Protein AF-A0A931WDU9-F1 (afdb_monomer)

Secondary structure (DSSP, 8-state):
--SB-SSEEE-TTS-GGG----HHHHHHHHHHHHHHHHHHHHHSSS---PEEEEE----HHHHHHHHTT-TTS---SS-TTSS-GGGGT-EEEEE-TT--HHHHHHHHHHHHHHHHTTSEEEEEEGGGTEEEEEEPPPP---GGGTTS--

Nearest PDB structures (foldseek):
  8rod-assembly1_B  TM=6.456E-01  e=1.107E+00  Homo sapiens
  8ro6-assembly1_B  TM=6.382E-01  e=1.259E+00  Homo sapiens
  8ro9-assembly2_D  TM=6.367E-01  e=1.259E+00  Homo sapiens
  8t8f-assembly1_G  TM=5.138E-01  e=2.110E+00  Saccharomyces cerevisiae W303
  7tve-assembly1_G  TM=2.744E-01  e=1.343E+00  Saccharomyces cerevisiae W303

Foldseek 3Di:
DDQADPQAHEDPPDDVVQPFADPVLVVVLVVLSVVLQVVVVVVDDDDGDHWYWHGFADDLVRLVVVVVPPVPRFDDPPDPVGHDPSNNSQKTKTAQPPPDPVSVVVSVVVVVVCVVVVQKDWDDPVVRRIIIIGGDDDPPPPVVPVPPPD

Structure (mmCIF, N/CA/C/O backbone):
data_AF-A0A931WDU9-F1
#
_entry.id   AF-A0A931WDU9-F1
#
loop_
_atom_site.group_PDB
_atom_site.id
_atom_site.type_symbol
_atom_site.label_atom_id
_atom_site.label_alt_id
_atom_site.label_comp_id
_atom_site.label_asym_id
_atom_site.label_entity_id
_atom_site.label_seq_id
_atom_site.pdbx_PDB_ins_code
_atom_site.Cartn_x
_atom_site.Cartn_y
_atom_site.Cartn_z
_atom_site.occupancy
_atom_site.B_iso_or_equiv
_atom_site.auth_seq_id
_atom_site.auth_comp_id
_atom_site.auth_asym_id
_atom_site.auth_atom_id
_atom_site.pdbx_PDB_model_num
ATOM 1 N N . MET A 1 1 ? -8.282 4.615 -15.285 1.00 44.38 1 MET A N 1
ATOM 2 C CA . MET A 1 1 ? -8.848 4.028 -14.049 1.00 44.38 1 MET A CA 1
ATOM 3 C C . MET A 1 1 ? -9.341 5.139 -13.129 1.00 44.38 1 MET A C 1
ATOM 5 O O . MET A 1 1 ? -8.807 6.242 -13.233 1.00 44.38 1 MET A O 1
ATOM 9 N N . PRO A 1 2 ? -10.368 4.911 -12.290 1.00 45.59 2 PRO A N 1
ATOM 10 C CA . PRO A 1 2 ? -10.886 5.953 -11.410 1.00 45.59 2 PRO A CA 1
ATOM 11 C C . PRO A 1 2 ? -9.830 6.381 -10.381 1.00 45.59 2 PRO A C 1
ATOM 13 O O . PRO A 1 2 ? -9.011 5.592 -9.922 1.00 45.59 2 PRO A O 1
ATOM 16 N N . ILE A 1 3 ? -9.855 7.668 -10.044 1.00 54.56 3 ILE A N 1
ATOM 17 C CA . ILE A 1 3 ? -8.861 8.387 -9.220 1.00 54.56 3 ILE A CA 1
ATOM 18 C C . ILE A 1 3 ? -9.024 8.076 -7.718 1.00 54.56 3 ILE A C 1
ATOM 20 O O . ILE A 1 3 ? -8.227 8.490 -6.876 1.00 54.56 3 ILE A O 1
ATOM 24 N N . SER A 1 4 ? -10.069 7.332 -7.373 1.00 61.12 4 SER A N 1
ATOM 25 C CA . SER A 1 4 ? -10.442 6.947 -6.021 1.00 61.12 4 SER A CA 1
ATOM 26 C C . SER A 1 4 ? -11.467 5.818 -6.089 1.00 61.12 4 SER A C 1
ATOM 28 O O . SER A 1 4 ? -12.315 5.789 -6.982 1.00 61.12 4 SER A O 1
ATOM 30 N N . GLY A 1 5 ? -11.382 4.891 -5.139 1.00 72.12 5 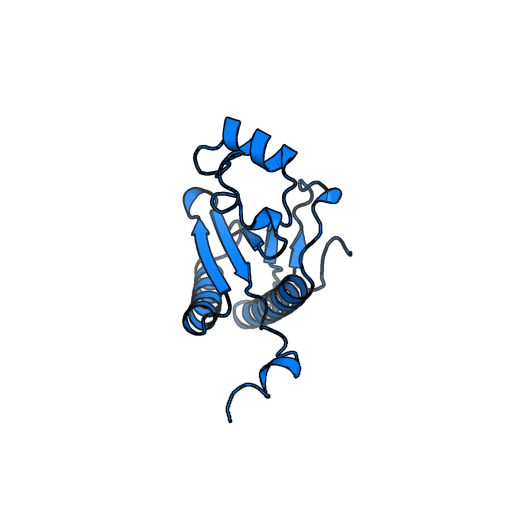GLY A N 1
ATOM 31 C CA . GLY A 1 5 ? -12.382 3.853 -4.935 1.00 72.12 5 GLY A CA 1
ATOM 32 C C . GLY A 1 5 ? -13.388 4.240 -3.851 1.00 72.12 5 GLY A C 1
ATOM 33 O O . GLY A 1 5 ? -13.280 5.266 -3.163 1.00 72.12 5 GLY A O 1
ATOM 34 N N . GLN A 1 6 ? -14.370 3.369 -3.632 1.00 83.81 6 GLN A N 1
ATOM 35 C CA . GLN A 1 6 ? -15.299 3.524 -2.513 1.00 83.81 6 GLN A CA 1
ATOM 36 C C . GLN A 1 6 ? -14.563 3.529 -1.162 1.00 83.81 6 GLN A C 1
ATOM 38 O O . GLN A 1 6 ? -14.953 4.282 -0.270 1.00 83.81 6 GLN A O 1
ATOM 43 N N . TYR A 1 7 ? -13.448 2.800 -1.053 1.00 90.69 7 TYR A N 1
ATOM 44 C CA . TYR A 1 7 ? -12.756 2.538 0.214 1.00 90.69 7 TYR A CA 1
ATOM 45 C C . TYR A 1 7 ? -11.334 3.113 0.320 1.00 90.69 7 TYR A C 1
ATOM 47 O O . TYR A 1 7 ? -10.735 3.110 1.393 1.00 90.69 7 TYR A O 1
ATOM 55 N N . TYR A 1 8 ? -10.807 3.674 -0.766 1.00 92.38 8 TYR A N 1
ATOM 56 C CA . TYR A 1 8 ? -9.500 4.327 -0.801 1.00 92.38 8 TYR A CA 1
ATOM 57 C C . TYR A 1 8 ? -9.545 5.596 -1.648 1.00 92.38 8 TYR A C 1
ATOM 59 O O . TYR A 1 8 ? -10.436 5.780 -2.480 1.00 92.38 8 TYR A O 1
ATOM 67 N N . PHE A 1 9 ? -8.566 6.473 -1.471 1.00 92.88 9 PHE A N 1
ATOM 68 C CA . PHE A 1 9 ? -8.349 7.597 -2.375 1.00 92.88 9 PHE A CA 1
ATOM 69 C C . PHE A 1 9 ? -6.866 7.772 -2.668 1.00 92.88 9 PHE A C 1
ATOM 71 O O . PHE A 1 9 ? -6.016 7.471 -1.830 1.00 92.88 9 PHE A O 1
ATOM 78 N N . ILE A 1 10 ? -6.568 8.262 -3.866 1.00 93.00 10 ILE A N 1
ATOM 79 C CA . ILE A 1 10 ? -5.206 8.573 -4.284 1.00 93.00 10 ILE A CA 1
ATOM 80 C C . ILE A 1 10 ? -4.900 10.019 -3.881 1.00 93.00 10 ILE A C 1
ATOM 82 O O . ILE A 1 10 ? -5.756 10.901 -4.009 1.00 93.00 10 ILE A O 1
ATOM 86 N N . ASP A 1 11 ? -3.703 10.265 -3.347 1.00 91.81 11 ASP A N 1
ATOM 87 C CA . ASP A 1 11 ? -3.234 11.613 -3.037 1.00 91.81 11 ASP A CA 1
ATOM 88 C C . ASP A 1 11 ? -3.330 12.506 -4.284 1.00 91.81 11 ASP A C 1
ATOM 90 O O . ASP A 1 11 ? -2.832 12.166 -5.354 1.00 91.81 11 ASP A O 1
ATOM 94 N N . ARG A 1 12 ? -3.973 13.670 -4.147 1.00 89.38 12 ARG A N 1
ATOM 95 C CA . ARG A 1 12 ? -4.211 14.601 -5.260 1.00 89.38 12 ARG A CA 1
ATOM 96 C C . ARG A 1 12 ? -2.924 15.195 -5.837 1.00 89.38 12 ARG A C 1
ATOM 98 O O . ARG A 1 12 ? -2.961 15.724 -6.941 1.00 89.38 12 ARG A O 1
ATOM 105 N N . SER A 1 13 ? -1.822 15.141 -5.089 1.00 88.81 13 SER A N 1
ATOM 106 C CA . SER A 1 13 ? -0.502 15.590 -5.542 1.00 88.81 13 SER A CA 1
ATOM 107 C C . SER A 1 13 ? 0.197 14.598 -6.478 1.00 88.81 13 SER A C 1
ATOM 109 O O . SER A 1 13 ? 1.204 14.955 -7.092 1.00 88.81 13 SER A O 1
ATOM 111 N N . LEU A 1 14 ? -0.319 13.371 -6.614 1.00 87.00 14 LEU A N 1
ATOM 112 C CA . LEU A 1 14 ? 0.214 12.402 -7.563 1.00 87.00 14 LEU A CA 1
ATOM 113 C C . LEU A 1 14 ? -0.151 12.774 -9.002 1.00 87.00 14 LEU A C 1
ATOM 115 O O . LEU A 1 14 ? -1.274 13.171 -9.318 1.00 87.00 14 LEU A O 1
ATOM 119 N N . ASP A 1 15 ? 0.828 12.620 -9.890 1.00 87.50 15 ASP A N 1
ATOM 120 C CA . ASP A 1 15 ? 0.634 12.775 -11.327 1.00 87.50 15 ASP A CA 1
ATOM 121 C C . ASP A 1 15 ? -0.358 11.719 -11.829 1.00 87.50 15 ASP A C 1
ATOM 123 O O . ASP A 1 15 ? -0.102 10.529 -11.728 1.00 87.50 15 ASP A O 1
ATOM 127 N N . ARG A 1 16 ? -1.471 12.125 -12.445 1.00 86.44 16 ARG A N 1
ATOM 128 C CA . ARG A 1 16 ? -2.502 11.182 -12.922 1.00 86.44 16 ARG A CA 1
ATOM 129 C C . ARG A 1 16 ? -1.966 10.135 -13.905 1.00 86.44 16 ARG A C 1
ATOM 131 O O . ARG A 1 16 ? -2.567 9.073 -14.036 1.00 86.44 16 ARG A O 1
ATOM 138 N N . ARG A 1 17 ? -0.838 10.397 -14.575 1.00 87.00 17 ARG A N 1
ATOM 139 C CA . ARG A 1 17 ? -0.158 9.435 -15.462 1.00 87.00 17 ARG A CA 1
ATOM 140 C C . ARG A 1 17 ? 0.467 8.253 -14.714 1.00 87.00 17 ARG A C 1
ATOM 142 O O . ARG A 1 17 ? 0.794 7.257 -15.346 1.00 87.00 17 ARG A O 1
ATOM 149 N N . THR A 1 18 ? 0.592 8.334 -13.390 1.00 86.81 18 THR A N 1
ATOM 150 C CA . THR A 1 18 ? 1.060 7.245 -12.521 1.00 86.81 18 THR A CA 1
ATOM 151 C C . THR A 1 18 ? -0.068 6.419 -11.920 1.00 86.81 18 THR A C 1
ATOM 153 O O . THR A 1 18 ? 0.207 5.454 -11.212 1.00 86.81 18 THR A O 1
ATOM 156 N N . HIS A 1 19 ? -1.336 6.770 -12.176 1.00 90.50 19 HIS A N 1
ATOM 157 C CA . HIS A 1 19 ? -2.506 6.115 -11.577 1.00 90.50 19 HIS A CA 1
ATOM 158 C C . HIS A 1 19 ? -2.832 4.777 -12.249 1.00 90.50 19 HIS A C 1
ATOM 160 O O . HIS A 1 19 ? -3.954 4.518 -12.688 1.00 90.50 19 HIS A O 1
ATOM 166 N N . PHE A 1 20 ? -1.815 3.935 -12.330 1.00 89.88 20 PHE A N 1
ATOM 167 C CA . PHE A 1 20 ? -1.863 2.596 -12.864 1.00 89.88 20 PHE A CA 1
ATOM 168 C C . PHE A 1 20 ? -1.227 1.660 -11.849 1.00 89.88 20 PHE A C 1
ATOM 170 O O . PHE A 1 20 ? -0.333 2.045 -11.097 1.00 89.88 20 PHE A O 1
ATOM 177 N N . VAL A 1 21 ? -1.728 0.437 -11.842 1.00 93.44 21 VAL A N 1
ATOM 178 C CA . VAL A 1 21 ? -1.207 -0.721 -11.123 1.00 93.44 21 VAL A CA 1
ATOM 179 C C . VAL A 1 21 ? -1.524 -1.946 -11.969 1.00 93.44 21 VAL A C 1
ATOM 181 O O . VAL A 1 21 ? -2.350 -1.872 -12.886 1.00 93.44 21 VAL A O 1
ATOM 184 N N . SER A 1 22 ? -0.891 -3.070 -11.667 1.00 92.31 22 SER A N 1
ATOM 185 C CA . SER A 1 22 ? -1.300 -4.343 -12.246 1.00 92.31 22 SER A CA 1
ATOM 186 C C . SER A 1 22 ? -2.739 -4.706 -11.823 1.00 92.31 22 SER A C 1
ATOM 188 O O . SER A 1 22 ? -3.221 -4.244 -10.778 1.00 92.31 22 SER A O 1
ATOM 190 N N . PRO A 1 23 ? -3.445 -5.556 -12.591 1.00 92.12 23 PRO A N 1
ATOM 191 C CA . PRO A 1 23 ? -4.794 -5.991 -12.231 1.00 92.12 23 PRO A CA 1
ATOM 192 C C . PRO A 1 23 ? -4.876 -6.660 -10.850 1.00 92.12 23 PRO A C 1
ATOM 194 O O . PRO A 1 23 ? -5.787 -6.360 -10.080 1.00 92.12 23 PRO A O 1
ATOM 197 N N . TRP A 1 24 ? -3.907 -7.513 -10.496 1.00 91.69 24 TRP A N 1
ATOM 198 C CA . TRP A 1 24 ? -3.890 -8.193 -9.194 1.00 91.69 24 TRP A CA 1
ATOM 199 C C . TRP A 1 24 ? -3.644 -7.220 -8.035 1.00 91.69 24 TRP A C 1
ATOM 201 O O . TRP A 1 24 ? -4.302 -7.318 -7.000 1.00 91.69 24 TRP A O 1
ATOM 211 N N . THR A 1 25 ? -2.777 -6.219 -8.220 1.00 94.25 25 THR A N 1
ATOM 212 C CA . THR A 1 25 ? -2.566 -5.166 -7.219 1.00 94.25 25 THR A CA 1
ATOM 213 C C . THR A 1 25 ? -3.822 -4.319 -7.033 1.00 94.25 25 THR A C 1
ATOM 215 O O . THR A 1 25 ? -4.142 -3.953 -5.904 1.00 94.25 25 THR A O 1
ATOM 218 N N . LEU A 1 26 ? -4.590 -4.044 -8.094 1.00 93.06 26 LEU A N 1
ATOM 219 C CA . LEU A 1 26 ? -5.872 -3.346 -7.957 1.00 93.06 26 LEU A CA 1
ATOM 220 C C . LEU A 1 26 ? -6.885 -4.156 -7.136 1.00 93.06 26 LEU A C 1
ATOM 222 O O . LEU A 1 26 ? -7.558 -3.588 -6.275 1.00 93.06 26 LEU A O 1
ATOM 226 N N . ILE A 1 27 ? -6.999 -5.464 -7.388 1.00 92.88 27 ILE A N 1
ATOM 227 C CA . ILE A 1 27 ? -7.875 -6.356 -6.611 1.00 92.88 27 ILE A CA 1
ATOM 228 C C . ILE A 1 27 ? -7.478 -6.312 -5.132 1.00 92.88 27 ILE A C 1
ATOM 230 O O . ILE A 1 27 ? -8.332 -6.084 -4.276 1.00 92.88 27 ILE A O 1
ATOM 234 N N . PHE A 1 28 ? -6.180 -6.428 -4.844 1.00 94.62 28 PHE A N 1
ATOM 235 C CA . PHE A 1 28 ? -5.654 -6.330 -3.486 1.00 94.62 28 PHE A CA 1
ATOM 236 C C . PHE A 1 28 ? -6.002 -4.993 -2.817 1.00 94.62 28 PHE A C 1
ATOM 238 O O . PHE A 1 28 ? -6.509 -4.978 -1.698 1.00 94.62 28 PHE A O 1
ATOM 245 N N . ILE A 1 29 ? -5.775 -3.865 -3.502 1.00 95.25 29 ILE A N 1
ATOM 246 C CA . ILE A 1 29 ? -6.086 -2.521 -2.986 1.00 95.25 29 ILE A CA 1
ATOM 247 C C . ILE A 1 29 ? -7.575 -2.393 -2.648 1.00 95.25 29 ILE A C 1
ATOM 249 O O . ILE A 1 29 ? -7.925 -1.831 -1.608 1.00 95.25 29 ILE A O 1
ATOM 253 N N . ASN A 1 30 ? -8.452 -2.903 -3.517 1.00 93.81 30 ASN A N 1
ATOM 254 C CA . ASN A 1 30 ? -9.892 -2.885 -3.282 1.00 93.81 30 ASN A CA 1
ATOM 255 C C . ASN A 1 30 ? -10.266 -3.692 -2.034 1.00 93.81 30 ASN A C 1
ATOM 257 O O . ASN A 1 30 ? -11.033 -3.193 -1.209 1.00 93.81 30 ASN A O 1
ATOM 261 N N . GLN A 1 31 ? -9.704 -4.895 -1.888 1.00 95.00 31 GLN A N 1
ATOM 262 C CA . GLN A 1 31 ? -9.982 -5.787 -0.765 1.00 95.00 31 GLN A CA 1
ATOM 263 C C . GLN A 1 31 ? -9.477 -5.199 0.558 1.00 95.00 31 GLN A C 1
ATOM 265 O O . GLN A 1 31 ? -10.272 -4.969 1.466 1.00 95.00 31 GLN A O 1
ATOM 270 N N . LEU A 1 32 ? -8.195 -4.823 0.625 1.00 95.69 32 LEU A N 1
ATOM 271 C CA . LEU A 1 32 ? -7.608 -4.177 1.801 1.00 95.69 32 LEU A CA 1
ATOM 272 C C . LEU A 1 32 ? -8.369 -2.900 2.180 1.00 95.69 32 LEU A C 1
ATOM 274 O O . LEU A 1 32 ? -8.650 -2.658 3.352 1.00 95.69 32 LEU A O 1
ATOM 278 N N . GLY A 1 33 ? -8.710 -2.068 1.191 1.00 94.88 33 GLY A N 1
ATOM 279 C CA . GLY A 1 33 ? -9.467 -0.844 1.427 1.00 94.88 33 GLY A CA 1
ATOM 280 C C . GLY A 1 33 ? -10.827 -1.129 2.059 1.00 94.88 33 GLY A C 1
ATOM 281 O O . GLY A 1 33 ? -11.195 -0.464 3.029 1.00 94.88 33 GLY A O 1
ATOM 282 N N . LYS A 1 34 ? -11.564 -2.108 1.522 1.00 93.81 34 LYS A N 1
ATOM 283 C CA . LYS A 1 34 ? -12.874 -2.523 2.033 1.00 93.81 34 LYS A CA 1
ATOM 284 C C . LYS A 1 34 ? -12.772 -3.030 3.472 1.00 93.81 34 LYS A C 1
ATOM 286 O O . LYS A 1 34 ? -13.480 -2.516 4.335 1.00 93.81 34 LYS A O 1
ATOM 291 N N . ASP A 1 35 ? -11.854 -3.952 3.737 1.00 94.88 35 ASP A N 1
ATOM 292 C CA . ASP A 1 35 ? -11.697 -4.566 5.058 1.00 94.88 35 ASP A CA 1
ATOM 293 C C . ASP A 1 35 ? -11.270 -3.532 6.105 1.00 94.88 35 ASP A C 1
ATOM 295 O O . ASP A 1 35 ? -11.825 -3.482 7.204 1.00 94.88 35 ASP A O 1
ATOM 299 N N . PHE A 1 36 ? -10.360 -2.620 5.739 1.00 93.69 36 PHE A N 1
ATOM 300 C CA . PHE A 1 36 ? -9.973 -1.505 6.602 1.00 93.69 36 PHE A CA 1
ATOM 301 C C . PHE A 1 36 ? -11.168 -0.602 6.912 1.00 93.69 36 PHE A C 1
ATOM 303 O O . PHE A 1 36 ? -11.414 -0.236 8.064 1.00 93.69 36 PHE A O 1
ATOM 310 N N . TYR A 1 37 ? -11.934 -0.240 5.884 1.00 91.38 37 TYR A N 1
ATOM 311 C CA . TYR A 1 37 ? -13.107 0.607 6.036 1.00 91.38 37 TYR A CA 1
ATOM 312 C C . TYR A 1 37 ? -14.126 -0.023 6.991 1.00 91.38 37 TYR A C 1
ATOM 314 O O . TYR A 1 37 ? -14.593 0.653 7.910 1.00 91.38 37 TYR A O 1
ATOM 322 N N . GLU A 1 38 ? -14.420 -1.314 6.831 1.00 90.19 38 GLU A N 1
ATOM 323 C CA . GLU A 1 38 ? -15.306 -2.079 7.714 1.00 90.19 38 GLU A CA 1
ATOM 324 C C . GLU A 1 38 ? -14.754 -2.182 9.140 1.00 90.19 38 GLU A C 1
ATOM 326 O O . GLU A 1 38 ? -15.494 -1.978 10.105 1.00 90.19 38 GLU A O 1
ATOM 331 N N . GLN A 1 39 ? -13.446 -2.400 9.301 1.00 88.81 39 GLN A N 1
ATOM 332 C CA . GLN A 1 39 ? -12.808 -2.408 10.613 1.00 88.81 39 GLN A CA 1
ATOM 333 C C . GLN A 1 39 ? -12.969 -1.064 11.334 1.00 88.81 39 GLN A C 1
ATOM 335 O O . GLN A 1 39 ? -13.280 -1.030 12.529 1.00 88.81 39 GLN A O 1
ATOM 340 N N . THR A 1 40 ? -12.785 0.061 10.635 1.00 85.31 40 THR A N 1
ATOM 341 C CA . THR A 1 40 ? -12.927 1.385 11.264 1.00 85.31 40 THR A CA 1
ATOM 342 C C . THR A 1 40 ? -14.356 1.670 11.730 1.00 85.31 40 THR A C 1
ATOM 344 O O . THR A 1 40 ? -14.530 2.407 12.701 1.00 85.31 40 THR A O 1
ATOM 347 N N . GLN A 1 41 ? -15.371 1.040 11.118 1.00 80.69 41 GLN A N 1
ATOM 348 C CA . GLN A 1 41 ? -16.762 1.138 11.585 1.00 80.69 41 GLN A CA 1
ATOM 349 C C . GLN A 1 41 ? -16.958 0.528 12.972 1.00 80.69 41 GLN A C 1
ATOM 351 O O . GLN A 1 41 ? -17.708 1.076 13.776 1.00 80.69 41 GLN A O 1
ATOM 356 N N . LYS A 1 42 ? -16.273 -0.581 13.269 1.00 75.38 42 LYS A N 1
ATOM 357 C CA . LYS A 1 42 ? -16.407 -1.290 14.551 1.00 75.38 42 LYS A CA 1
ATOM 358 C C . LYS A 1 42 ? -15.789 -0.507 15.716 1.00 75.38 42 LYS A C 1
ATOM 360 O O . LYS A 1 42 ? -16.264 -0.601 16.841 1.00 75.38 42 LYS A O 1
ATOM 365 N N . ASN A 1 43 ? -14.748 0.285 15.445 1.00 68.12 43 ASN A N 1
ATOM 366 C CA . ASN A 1 43 ? -13.896 0.891 16.474 1.00 68.12 43 ASN A CA 1
ATOM 367 C C . ASN A 1 43 ? -14.361 2.271 16.990 1.00 68.12 43 ASN A C 1
ATOM 369 O O . ASN A 1 43 ? -13.947 2.672 18.078 1.00 68.12 43 ASN A O 1
ATOM 373 N N . LYS A 1 44 ? -15.186 3.031 16.254 1.00 60.16 44 LYS A N 1
ATOM 374 C CA . LYS A 1 44 ? -15.703 4.347 16.694 1.00 60.16 44 LYS A CA 1
ATOM 375 C C . LYS A 1 44 ? -17.070 4.652 16.081 1.00 60.16 44 LYS A C 1
ATOM 377 O O . LYS A 1 44 ? -17.299 4.323 14.926 1.00 60.16 44 LYS A O 1
ATOM 382 N N . LYS A 1 45 ? -17.916 5.376 16.834 1.00 56.72 45 LYS A N 1
ATOM 383 C CA . LYS A 1 45 ? -19.244 5.941 16.485 1.00 56.72 45 LYS A CA 1
ATOM 384 C C . LYS A 1 45 ? -19.328 6.591 15.077 1.00 56.72 45 LYS A C 1
ATOM 386 O O . LYS A 1 45 ? -19.394 7.809 14.959 1.00 56.72 45 LYS A O 1
ATOM 391 N N . GLY A 1 46 ? -19.332 5.794 14.009 1.00 54.59 46 GLY A N 1
ATOM 392 C CA . GLY A 1 46 ? -19.717 6.186 12.648 1.00 54.59 46 GLY A CA 1
ATOM 393 C C . GLY A 1 46 ? -18.674 6.890 11.765 1.00 54.59 46 GLY A C 1
ATOM 394 O O . GLY A 1 46 ? -19.000 7.201 10.618 1.00 54.59 46 GLY A O 1
ATOM 395 N N . LEU A 1 47 ? -17.432 7.142 12.212 1.00 68.88 47 LEU A N 1
ATOM 396 C CA . LEU A 1 47 ? -16.461 7.860 11.368 1.00 68.88 47 LEU A CA 1
ATOM 397 C C . LEU A 1 47 ? -15.736 6.920 10.397 1.00 68.88 47 LEU A C 1
ATOM 399 O O . LEU A 1 47 ? -14.731 6.293 10.718 1.00 68.88 47 LEU A O 1
ATOM 403 N N . LYS A 1 48 ? -16.265 6.865 9.177 1.00 72.38 48 LYS A N 1
ATOM 404 C CA . LYS A 1 48 ? -15.710 6.153 8.022 1.00 72.38 48 LYS A CA 1
ATOM 405 C C . LYS A 1 48 ? -14.349 6.725 7.620 1.00 72.38 48 LYS A C 1
ATOM 407 O O . LYS A 1 48 ? -14.277 7.885 7.213 1.00 72.38 48 LYS A O 1
ATOM 412 N N . LYS A 1 49 ? -13.289 5.910 7.660 1.00 86.06 49 LYS A N 1
ATOM 413 C CA . LYS A 1 49 ? -11.976 6.274 7.106 1.00 86.06 49 LYS A CA 1
ATOM 414 C C . LYS A 1 49 ? -11.622 5.419 5.900 1.00 86.06 49 LYS A C 1
ATOM 416 O O . LYS A 1 49 ? -11.815 4.210 5.890 1.00 86.06 49 LYS A O 1
ATOM 421 N N . LYS A 1 50 ? -11.086 6.083 4.881 1.00 91.06 50 LYS A N 1
ATOM 422 C CA . LYS A 1 50 ? -10.529 5.460 3.680 1.00 91.06 50 LYS A CA 1
ATOM 423 C C . LYS A 1 50 ? -9.011 5.422 3.793 1.00 91.06 50 LYS A C 1
ATOM 425 O O . LYS A 1 50 ? -8.427 6.366 4.329 1.00 91.06 50 LYS A O 1
ATOM 430 N N . ILE A 1 51 ? -8.378 4.398 3.229 1.00 93.31 51 ILE A N 1
ATOM 431 C CA . ILE A 1 51 ? -6.918 4.389 3.093 1.00 93.31 51 ILE A CA 1
ATOM 432 C C . ILE A 1 51 ? -6.478 5.446 2.068 1.00 93.31 51 ILE A C 1
ATOM 434 O O . ILE A 1 51 ? -7.141 5.664 1.046 1.00 93.31 51 ILE A O 1
ATOM 438 N N . LYS A 1 52 ? -5.361 6.118 2.352 1.00 95.06 52 LYS A N 1
ATOM 439 C CA . LYS A 1 52 ? -4.755 7.114 1.464 1.00 95.06 52 LYS A CA 1
ATOM 440 C C . LYS A 1 52 ? -3.578 6.490 0.727 1.00 95.06 52 LYS A C 1
ATOM 442 O O . LYS A 1 52 ? -2.578 6.166 1.360 1.00 95.06 52 LYS A O 1
ATOM 447 N N . ILE A 1 53 ? -3.671 6.396 -0.594 1.00 95.19 53 ILE A N 1
ATOM 448 C CA . ILE A 1 53 ? -2.585 5.914 -1.449 1.00 95.19 53 ILE A CA 1
ATOM 449 C C . ILE A 1 53 ? -1.678 7.084 -1.827 1.00 95.19 53 ILE A C 1
ATOM 451 O O . ILE A 1 53 ? -2.147 8.082 -2.376 1.00 95.19 53 ILE A O 1
ATOM 455 N N . THR A 1 54 ? -0.384 6.961 -1.541 1.00 93.50 54 THR A N 1
ATOM 456 C CA . THR A 1 54 ? 0.627 8.016 -1.750 1.00 93.50 54 THR A CA 1
ATOM 457 C C . THR A 1 54 ? 1.646 7.700 -2.831 1.00 93.50 54 THR A C 1
ATOM 459 O O . THR A 1 54 ? 2.390 8.591 -3.228 1.00 93.50 54 THR A O 1
ATOM 462 N N . SER A 1 55 ? 1.661 6.477 -3.356 1.00 91.62 55 SER A N 1
ATOM 463 C CA . SER A 1 55 ? 2.439 6.115 -4.541 1.00 91.62 55 SER A CA 1
ATOM 464 C C . SER A 1 55 ? 1.807 4.918 -5.2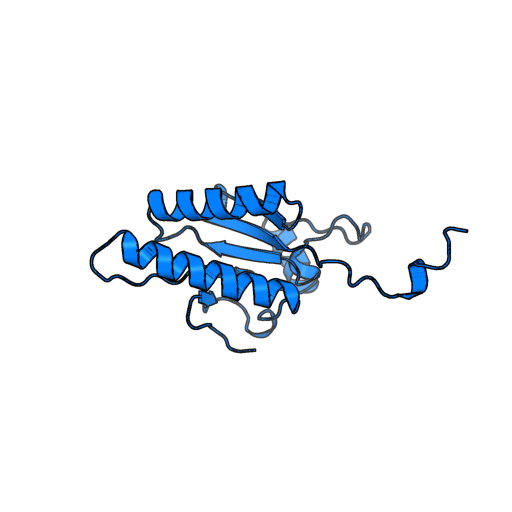41 1.00 91.62 55 SER A C 1
ATOM 466 O O . SER A 1 55 ? 1.252 4.042 -4.585 1.00 91.62 55 SER A O 1
ATOM 468 N N . LEU A 1 56 ? 1.929 4.882 -6.566 1.00 93.00 56 LEU A N 1
ATOM 469 C CA . LEU A 1 56 ? 1.491 3.805 -7.462 1.00 93.00 56 LEU A CA 1
ATOM 470 C C . LEU A 1 56 ? 2.641 3.498 -8.439 1.00 93.00 56 LEU A C 1
ATOM 472 O O . LEU A 1 56 ? 3.802 3.550 -8.024 1.00 93.00 56 LEU A O 1
ATOM 476 N N . VAL A 1 57 ? 2.362 3.223 -9.720 1.00 91.94 57 VAL A N 1
ATOM 477 C CA . VAL A 1 57 ? 3.405 3.098 -10.748 1.00 91.94 57 VAL A CA 1
ATOM 478 C C . VAL A 1 57 ? 4.319 4.322 -10.743 1.00 91.94 57 VAL A C 1
ATOM 480 O O . VAL A 1 57 ? 3.868 5.460 -10.729 1.00 91.94 57 VAL A O 1
ATOM 483 N N . ARG A 1 58 ? 5.633 4.117 -10.813 1.00 86.88 58 ARG A N 1
ATOM 484 C CA . ARG A 1 58 ? 6.584 5.209 -11.067 1.00 86.88 58 ARG A CA 1
ATOM 485 C C . ARG A 1 58 ? 7.131 5.051 -12.475 1.00 86.88 58 ARG A C 1
ATOM 487 O O . ARG A 1 58 ? 7.446 3.952 -12.907 1.00 86.88 58 ARG A O 1
ATOM 494 N N . HIS A 1 59 ? 7.272 6.149 -13.210 1.00 85.94 59 HIS A N 1
ATOM 495 C CA . HIS A 1 59 ? 7.980 6.117 -14.490 1.00 85.94 59 HIS A CA 1
ATOM 496 C C . HIS A 1 59 ? 9.494 6.116 -14.246 1.00 85.94 59 HIS A C 1
ATOM 498 O O . HIS A 1 59 ? 9.971 6.787 -13.328 1.00 85.94 59 HIS A O 1
ATOM 504 N N . ARG A 1 60 ? 10.270 5.489 -15.138 1.00 84.69 60 ARG A N 1
ATOM 505 C CA . ARG A 1 60 ? 11.747 5.485 -15.087 1.00 84.69 60 ARG A CA 1
ATOM 506 C C . ARG A 1 60 ? 12.353 6.883 -14.903 1.00 84.69 60 ARG A C 1
ATOM 508 O O . ARG A 1 60 ? 13.176 7.084 -14.017 1.00 84.69 60 ARG A O 1
ATOM 515 N N . LYS A 1 61 ? 11.889 7.877 -15.675 1.00 83.75 61 LYS A N 1
ATOM 516 C CA . LYS A 1 61 ? 12.348 9.279 -15.565 1.00 83.75 61 LYS A CA 1
ATOM 517 C C . LYS A 1 61 ? 12.095 9.873 -14.173 1.00 83.75 61 LYS A C 1
ATOM 519 O O . LYS A 1 61 ? 12.961 10.560 -13.640 1.00 83.75 61 LYS A O 1
ATOM 524 N N . TYR A 1 62 ? 10.931 9.587 -13.584 1.00 83.62 62 TYR A N 1
ATOM 525 C CA . TYR A 1 62 ? 10.590 10.040 -12.236 1.00 83.62 62 TYR A CA 1
ATOM 526 C C . TYR A 1 62 ? 11.474 9.360 -11.189 1.00 83.62 62 TYR A C 1
ATOM 528 O O . TYR A 1 62 ? 12.026 10.044 -10.335 1.00 83.62 62 TYR A O 1
ATOM 536 N N . GLN A 1 63 ? 11.671 8.042 -11.294 1.00 84.38 63 GLN A N 1
ATOM 537 C CA . GLN A 1 63 ? 12.523 7.301 -10.365 1.00 84.38 63 GLN A CA 1
ATOM 538 C C . GLN A 1 63 ? 13.981 7.785 -10.424 1.00 84.38 63 GLN A C 1
ATOM 540 O O . GLN A 1 63 ? 14.578 8.028 -9.378 1.00 84.38 63 GLN A O 1
ATOM 545 N N . LYS A 1 64 ? 14.519 8.038 -11.626 1.00 83.81 64 LYS A N 1
ATOM 546 C CA . LYS A 1 64 ? 15.848 8.641 -11.816 1.00 83.81 64 LYS A CA 1
ATOM 547 C C . LYS A 1 64 ? 15.950 10.026 -11.175 1.00 83.81 64 LYS A C 1
ATOM 549 O O . LYS A 1 64 ? 16.941 10.332 -10.522 1.00 83.81 64 LYS A O 1
ATOM 554 N N . ALA A 1 65 ? 14.939 10.879 -11.348 1.00 84.50 65 ALA A N 1
ATOM 555 C CA . ALA A 1 65 ? 14.913 12.202 -10.724 1.00 84.50 65 ALA A CA 1
ATOM 556 C C . ALA A 1 65 ? 14.785 12.123 -9.193 1.00 84.50 65 ALA A C 1
ATOM 558 O O . ALA A 1 65 ? 15.403 12.914 -8.485 1.00 84.50 65 ALA A O 1
ATOM 559 N N . LEU A 1 66 ? 14.014 11.163 -8.676 1.00 82.69 66 LEU A N 1
ATOM 560 C CA . LEU A 1 66 ? 13.844 10.937 -7.244 1.00 82.69 66 LEU A CA 1
ATOM 561 C C . LEU A 1 66 ? 15.144 10.457 -6.589 1.00 82.69 66 LEU A C 1
ATOM 563 O O . LEU A 1 66 ? 15.505 10.993 -5.547 1.00 82.69 66 LEU A O 1
ATOM 567 N N . ALA A 1 67 ? 15.874 9.534 -7.220 1.00 83.88 67 ALA A N 1
ATOM 568 C CA . ALA A 1 67 ? 17.166 9.035 -6.739 1.00 83.88 67 ALA A CA 1
ATOM 569 C C . ALA A 1 67 ? 18.225 10.138 -6.573 1.00 83.88 67 ALA A C 1
ATOM 571 O O . ALA A 1 67 ? 19.076 10.049 -5.698 1.00 83.88 67 ALA A O 1
ATOM 572 N N . LYS A 1 68 ? 18.134 11.231 -7.345 1.00 83.94 68 LYS A N 1
ATOM 573 C CA . LYS A 1 68 ? 19.028 12.393 -7.182 1.00 83.94 68 LYS A CA 1
ATOM 574 C C . LYS A 1 68 ? 18.822 13.152 -5.868 1.00 83.94 68 LYS A C 1
ATOM 576 O O . LYS A 1 68 ? 19.717 13.874 -5.451 1.00 83.94 68 LYS A O 1
ATOM 581 N N . ARG A 1 69 ? 17.636 13.051 -5.260 1.00 82.56 69 ARG A N 1
ATOM 582 C CA . ARG A 1 69 ? 17.241 13.831 -4.071 1.00 82.56 69 ARG A CA 1
ATOM 583 C C . ARG A 1 69 ? 16.846 12.981 -2.865 1.00 82.56 69 ARG A C 1
ATOM 585 O O . ARG A 1 69 ? 16.675 13.524 -1.783 1.00 82.56 69 ARG A O 1
ATOM 592 N N . ASN A 1 70 ? 16.651 11.678 -3.051 1.00 76.31 70 ASN A N 1
ATOM 593 C CA . ASN A 1 70 ? 16.273 10.742 -2.004 1.00 76.31 70 ASN A CA 1
ATOM 594 C C . ASN A 1 70 ? 17.250 9.554 -2.020 1.00 76.31 70 ASN A C 1
ATOM 596 O O . ASN A 1 70 ? 17.154 8.731 -2.931 1.00 76.31 70 ASN A O 1
ATOM 600 N N . PRO A 1 71 ? 18.146 9.427 -1.026 1.00 71.31 71 PRO A N 1
ATOM 601 C CA . PRO A 1 71 ? 19.130 8.343 -0.984 1.00 71.31 71 PRO A CA 1
ATOM 602 C C . PRO A 1 71 ? 18.494 6.953 -0.823 1.00 71.31 71 PRO A C 1
ATOM 604 O O . PRO A 1 71 ? 19.111 5.956 -1.184 1.00 71.31 71 PRO A O 1
ATOM 607 N N . ASN A 1 72 ? 17.244 6.870 -0.354 1.00 71.06 72 ASN A N 1
ATOM 608 C CA . ASN A 1 72 ? 16.501 5.608 -0.260 1.00 71.06 72 ASN A CA 1
ATOM 609 C C . ASN A 1 72 ? 15.864 5.196 -1.597 1.00 71.06 72 ASN A C 1
ATOM 611 O O . ASN A 1 72 ? 15.365 4.078 -1.739 1.00 71.06 72 ASN A O 1
ATOM 615 N N . ALA A 1 73 ? 15.836 6.092 -2.588 1.00 75.56 73 ALA A N 1
ATOM 616 C CA . ALA A 1 73 ? 15.281 5.783 -3.894 1.00 75.56 73 ALA A CA 1
ATOM 617 C C . ALA A 1 73 ? 16.319 5.045 -4.742 1.00 75.56 73 ALA A C 1
ATOM 619 O O . ALA A 1 73 ? 17.232 5.633 -5.313 1.00 75.56 73 ALA A O 1
ATOM 620 N N . ILE A 1 74 ? 16.125 3.734 -4.857 1.00 76.56 74 ILE A N 1
ATOM 621 C CA . ILE A 1 74 ? 16.993 2.865 -5.646 1.00 76.56 74 ILE A CA 1
ATOM 622 C C . ILE A 1 74 ? 16.825 3.181 -7.140 1.00 76.56 74 ILE A C 1
ATOM 624 O O . ILE A 1 74 ? 15.707 3.171 -7.675 1.00 76.56 74 ILE A O 1
ATOM 628 N N . TRP A 1 75 ? 17.944 3.445 -7.810 1.00 75.06 75 TRP A N 1
ATOM 629 C CA . TRP A 1 75 ? 18.043 3.559 -9.259 1.00 75.06 75 TRP A CA 1
ATOM 630 C C . TRP A 1 75 ? 19.411 3.060 -9.717 1.00 75.06 75 TRP A C 1
ATOM 632 O O . TRP A 1 75 ? 20.433 3.630 -9.344 1.00 75.06 75 TRP A O 1
ATOM 642 N N . ASP A 1 76 ? 19.411 2.026 -10.551 1.00 76.19 76 ASP A N 1
ATOM 643 C CA . ASP A 1 76 ? 20.601 1.504 -11.210 1.00 76.19 76 ASP A CA 1
ATOM 644 C C . ASP A 1 76 ? 20.297 1.343 -12.707 1.00 76.19 76 ASP A C 1
ATOM 646 O O . ASP A 1 76 ? 19.387 0.605 -13.099 1.00 76.19 76 ASP A O 1
ATOM 650 N N . GLU A 1 77 ? 21.006 2.096 -13.553 1.00 70.19 77 GLU A N 1
ATOM 651 C CA . GLU A 1 77 ? 20.838 2.005 -15.012 1.00 70.19 77 GLU A CA 1
ATOM 652 C C . GLU A 1 77 ? 21.456 0.736 -15.587 1.00 70.19 77 GLU A C 1
ATOM 654 O O . GLU A 1 77 ? 20.999 0.267 -16.626 1.00 70.19 77 GLU A O 1
ATOM 659 N N . SER A 1 78 ? 22.462 0.190 -14.904 1.00 70.12 78 SER A N 1
ATOM 660 C CA . SER A 1 78 ? 23.240 -0.966 -15.341 1.00 70.12 78 SER A CA 1
ATOM 661 C C . SER A 1 78 ? 22.680 -2.291 -14.824 1.00 70.12 78 SER A C 1
ATOM 663 O O . SER A 1 78 ? 22.898 -3.328 -15.444 1.00 70.12 78 SER A O 1
ATOM 665 N N . ASN A 1 79 ? 21.918 -2.260 -13.724 1.00 73.19 79 ASN A N 1
ATOM 666 C CA . ASN A 1 79 ? 21.349 -3.451 -13.105 1.00 73.19 79 ASN A CA 1
ATOM 667 C C . ASN A 1 79 ? 19.806 -3.425 -13.113 1.00 73.19 79 ASN A C 1
ATOM 669 O O . ASN A 1 79 ? 19.190 -2.770 -12.264 1.00 73.19 79 ASN A O 1
ATOM 673 N N . PRO A 1 80 ? 19.144 -4.170 -1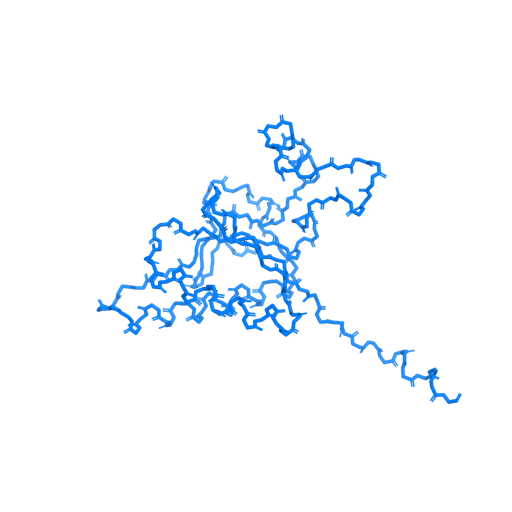4.019 1.00 65.25 80 PRO A N 1
ATOM 674 C CA . PRO A 1 80 ? 17.684 -4.234 -14.070 1.00 65.25 80 PRO A CA 1
ATOM 675 C C . PRO A 1 80 ? 17.054 -4.841 -12.807 1.00 65.25 80 PRO A C 1
ATOM 677 O O . PRO A 1 80 ? 15.918 -4.508 -12.480 1.00 65.25 80 PRO A O 1
ATOM 680 N N . TYR A 1 81 ? 17.797 -5.655 -12.051 1.00 65.19 81 TYR A N 1
ATOM 681 C CA . TYR A 1 81 ? 17.341 -6.255 -10.792 1.00 65.19 81 TYR A CA 1
ATOM 682 C C . TYR A 1 81 ? 17.442 -5.299 -9.596 1.00 65.19 81 TYR A C 1
ATOM 684 O O . TYR A 1 81 ? 16.916 -5.586 -8.523 1.00 65.19 81 TYR A O 1
ATOM 692 N N . ARG A 1 82 ? 18.087 -4.138 -9.767 1.00 71.38 82 ARG A N 1
ATOM 693 C CA . ARG A 1 82 ? 18.269 -3.115 -8.729 1.00 71.38 82 ARG A CA 1
ATOM 694 C C . ARG A 1 82 ? 17.480 -1.849 -9.063 1.00 71.38 82 ARG A C 1
ATOM 696 O O . ARG A 1 82 ? 17.991 -0.733 -9.040 1.00 71.38 82 ARG A O 1
ATOM 703 N N . GLN A 1 83 ? 16.203 -2.027 -9.386 1.00 80.38 83 GLN A N 1
ATOM 704 C CA . GLN A 1 83 ? 15.277 -0.934 -9.679 1.00 80.38 83 GLN A CA 1
ATOM 705 C C . GLN A 1 83 ? 14.110 -0.900 -8.686 1.00 80.38 83 GLN A C 1
ATOM 707 O O . GLN A 1 83 ? 13.844 -1.855 -7.961 1.00 80.38 83 GLN A O 1
ATOM 712 N N . SER A 1 84 ? 13.405 0.233 -8.628 1.00 84.25 84 SER A N 1
ATOM 713 C CA . SER A 1 84 ? 12.224 0.368 -7.772 1.00 84.25 84 SER A CA 1
ATOM 714 C C . SER A 1 84 ? 11.109 -0.578 -8.208 1.00 84.25 84 SER A C 1
ATOM 716 O O . SER A 1 84 ? 10.720 -0.580 -9.375 1.00 84.25 84 SER A O 1
ATOM 718 N N . SER A 1 85 ? 10.511 -1.299 -7.257 1.00 88.88 85 SER A N 1
ATOM 719 C CA . SER A 1 85 ? 9.393 -2.194 -7.563 1.00 88.88 85 SER A CA 1
ATOM 720 C C . SER A 1 85 ? 8.134 -1.460 -8.044 1.00 88.88 85 SER A C 1
ATOM 722 O O . SER A 1 85 ? 7.330 -2.054 -8.755 1.00 88.88 85 SER A O 1
ATOM 724 N N . HIS A 1 86 ? 7.994 -0.147 -7.809 1.00 91.44 86 HIS A N 1
ATOM 725 C CA . HIS A 1 86 ? 6.919 0.655 -8.416 1.00 91.44 86 HIS A CA 1
ATOM 726 C C . HIS A 1 86 ? 6.969 0.697 -9.946 1.00 91.44 86 HIS A C 1
ATOM 728 O O . HIS A 1 86 ? 5.946 0.962 -10.570 1.00 91.44 86 HIS A O 1
ATOM 734 N N . LEU A 1 87 ? 8.123 0.443 -10.576 1.00 89.62 87 LEU A N 1
ATOM 735 C CA . LEU A 1 87 ? 8.206 0.381 -12.040 1.00 89.62 87 LEU A CA 1
ATOM 736 C C . LEU A 1 87 ? 7.386 -0.788 -12.616 1.00 89.62 87 LEU A C 1
ATOM 738 O O . LEU A 1 87 ? 6.985 -0.731 -13.773 1.00 89.62 87 LEU A O 1
ATOM 742 N N . THR A 1 88 ? 7.121 -1.826 -11.816 1.00 89.25 88 THR A N 1
ATOM 743 C CA . THR A 1 88 ? 6.388 -3.032 -12.239 1.00 89.25 88 THR A CA 1
ATOM 744 C C . THR A 1 88 ? 4.867 -2.859 -12.195 1.00 89.25 88 THR A C 1
ATOM 746 O O . THR A 1 88 ? 4.130 -3.684 -12.723 1.00 89.25 88 THR A O 1
ATOM 749 N N . GLY A 1 89 ? 4.378 -1.821 -11.508 1.00 91.44 89 GLY A N 1
ATOM 750 C CA . GLY A 1 89 ? 2.961 -1.666 -11.173 1.00 91.44 89 GLY A CA 1
ATOM 751 C C . GLY A 1 89 ? 2.423 -2.654 -10.139 1.00 91.44 89 GLY A C 1
ATOM 752 O O . GLY A 1 89 ? 1.250 -2.559 -9.788 1.00 91.44 89 GLY A O 1
ATOM 753 N N . ALA A 1 90 ? 3.268 -3.538 -9.604 1.00 94.31 90 ALA A N 1
ATOM 754 C CA . ALA A 1 90 ? 2.912 -4.447 -8.522 1.00 94.31 90 ALA A CA 1
ATOM 755 C C . ALA A 1 90 ? 2.957 -3.782 -7.131 1.00 94.31 90 ALA A C 1
ATOM 757 O O . ALA A 1 90 ? 2.499 -4.370 -6.151 1.00 94.31 90 ALA A O 1
ATOM 758 N N . THR A 1 91 ? 3.502 -2.563 -7.039 1.00 95.31 91 THR A N 1
ATOM 759 C CA . THR A 1 91 ? 3.814 -1.889 -5.772 1.00 95.31 91 THR A CA 1
ATOM 760 C C . THR A 1 91 ? 3.056 -0.581 -5.592 1.00 95.31 91 THR A C 1
ATOM 762 O O . THR A 1 91 ? 2.984 0.241 -6.512 1.00 95.31 91 THR A O 1
ATOM 765 N N . PHE A 1 92 ? 2.574 -0.346 -4.375 1.00 95.56 92 PHE A N 1
ATOM 766 C CA . PHE A 1 92 ? 1.915 0.887 -3.966 1.00 95.56 92 PHE A CA 1
ATOM 767 C C . PHE A 1 92 ? 2.236 1.247 -2.512 1.00 95.56 92 PHE A C 1
ATOM 769 O O . PHE A 1 92 ? 2.597 0.380 -1.717 1.00 95.56 92 PHE A O 1
ATOM 776 N N . ASP A 1 93 ? 2.056 2.528 -2.178 1.00 95.75 93 ASP A N 1
ATOM 777 C CA . ASP A 1 93 ? 2.299 3.040 -0.827 1.00 95.75 93 ASP A CA 1
ATOM 778 C C . ASP A 1 93 ? 1.001 3.529 -0.185 1.00 95.75 93 ASP A C 1
ATOM 780 O O . ASP A 1 93 ? 0.228 4.255 -0.821 1.00 95.75 93 ASP A O 1
ATOM 784 N N . ILE A 1 94 ? 0.790 3.194 1.089 1.00 95.88 94 ILE A N 1
ATOM 785 C CA . ILE A 1 94 ? -0.318 3.708 1.910 1.00 95.88 94 ILE A CA 1
ATOM 786 C C . ILE A 1 94 ? 0.240 4.643 2.973 1.00 95.88 94 ILE A C 1
ATOM 788 O O . ILE A 1 94 ? 1.147 4.265 3.706 1.00 95.88 94 ILE A O 1
ATOM 792 N N . SER A 1 95 ? -0.333 5.836 3.123 1.00 95.12 95 SER A N 1
ATOM 793 C CA . SER A 1 95 ? 0.058 6.746 4.199 1.00 95.12 95 SER A CA 1
ATOM 794 C C . SER A 1 95 ? -0.473 6.298 5.557 1.00 95.12 95 SER A C 1
ATOM 796 O O . SER A 1 95 ? -1.648 5.963 5.694 1.00 95.12 95 SER A O 1
ATOM 798 N N . THR A 1 96 ? 0.364 6.416 6.586 1.00 93.31 96 THR A N 1
ATOM 799 C CA . THR A 1 96 ? -0.037 6.274 7.991 1.00 93.31 96 THR A CA 1
ATOM 800 C C . THR A 1 96 ? -0.461 7.605 8.621 1.00 93.31 96 THR A C 1
ATOM 802 O O . THR A 1 96 ? -0.995 7.632 9.731 1.00 93.31 96 THR A O 1
ATOM 805 N N . LYS A 1 97 ? -0.282 8.735 7.917 1.00 91.00 97 LYS A N 1
ATOM 806 C CA . LYS A 1 97 ? -0.666 10.062 8.420 1.00 91.00 97 LYS A CA 1
ATOM 807 C C . LYS A 1 97 ? -2.182 10.158 8.604 1.00 91.00 97 LYS A C 1
ATOM 809 O O . LYS A 1 97 ? -2.947 9.924 7.672 1.00 91.00 97 LYS A O 1
ATOM 814 N N . GLY A 1 98 ? -2.609 10.565 9.799 1.00 87.88 98 GLY A N 1
ATOM 815 C CA . GLY A 1 98 ? -4.028 10.691 10.160 1.00 87.88 98 GLY A CA 1
ATOM 816 C C . GLY A 1 98 ? -4.692 9.380 10.602 1.00 87.88 98 GLY A C 1
ATOM 817 O O . GLY A 1 98 ? -5.882 9.383 10.946 1.00 87.88 98 GLY A O 1
ATOM 818 N N . LEU A 1 99 ? -3.942 8.275 10.631 1.00 89.88 99 LEU A N 1
ATOM 819 C CA . LEU A 1 99 ? -4.390 7.023 11.230 1.00 89.88 99 LEU A CA 1
ATOM 820 C C . LEU A 1 99 ? -4.108 7.012 12.738 1.00 89.88 99 LEU A C 1
ATOM 822 O O . LEU A 1 99 ? -3.127 7.586 13.212 1.00 89.88 99 LEU A O 1
ATOM 826 N N . THR A 1 100 ? -4.986 6.377 13.511 1.00 90.81 100 THR A N 1
ATOM 827 C CA . THR A 1 100 ? -4.744 6.109 14.934 1.00 90.81 100 THR A CA 1
ATOM 828 C C . THR A 1 100 ? -3.747 4.963 15.093 1.00 90.81 100 THR A C 1
ATOM 830 O O . THR A 1 100 ? -3.554 4.153 14.189 1.00 90.81 100 THR A O 1
ATOM 833 N N . ARG A 1 101 ? -3.163 4.821 16.288 1.00 90.12 101 ARG A N 1
ATOM 834 C CA . ARG A 1 101 ? -2.299 3.672 16.601 1.00 90.12 101 ARG A CA 1
ATOM 835 C C . ARG A 1 101 ? -3.008 2.330 16.375 1.00 90.12 101 ARG A C 1
ATOM 837 O O . ARG A 1 101 ? -2.398 1.428 15.823 1.00 90.12 101 ARG A O 1
ATOM 844 N N . SER A 1 102 ? -4.284 2.215 16.751 1.00 90.69 102 SER A N 1
ATOM 845 C CA . SER A 1 102 ? -5.072 0.994 16.538 1.00 90.69 102 SER A CA 1
ATOM 846 C C . SER A 1 102 ? -5.320 0.692 15.058 1.00 90.69 102 SER A C 1
ATOM 848 O O . SER A 1 102 ? -5.243 -0.462 14.658 1.00 90.69 102 SER A O 1
ATOM 850 N N . GLU A 1 103 ? -5.574 1.714 14.238 1.00 91.69 103 GLU A N 1
ATOM 851 C CA . GLU A 1 103 ? -5.722 1.573 12.784 1.00 91.69 103 GLU A CA 1
ATOM 852 C C . GLU A 1 103 ? -4.400 1.139 12.134 1.00 91.69 103 GLU A C 1
ATOM 854 O O . GLU A 1 103 ? -4.395 0.253 11.285 1.00 91.69 103 GLU A O 1
ATOM 859 N N . ILE A 1 104 ? -3.274 1.716 12.568 1.00 93.06 104 ILE A N 1
ATOM 860 C CA . ILE A 1 104 ? -1.937 1.326 12.101 1.00 93.06 104 ILE A CA 1
ATOM 861 C C . ILE A 1 104 ? -1.626 -0.122 12.498 1.00 93.06 104 ILE A C 1
ATOM 863 O O . ILE A 1 104 ? -1.163 -0.879 11.652 1.00 93.06 104 ILE A O 1
ATOM 867 N N . CYS A 1 105 ? -1.887 -0.519 13.750 1.00 93.50 105 CYS A N 1
ATOM 868 C CA . CYS A 1 105 ? -1.699 -1.901 14.202 1.00 93.50 105 CYS A CA 1
ATOM 869 C C . CYS A 1 105 ? -2.541 -2.879 13.381 1.00 93.50 105 CYS A C 1
ATOM 871 O O . CYS A 1 105 ? -1.997 -3.849 12.879 1.00 93.50 105 CYS A O 1
ATOM 873 N N . TRP A 1 106 ? -3.817 -2.570 13.135 1.00 94.38 106 TRP A N 1
ATOM 874 C CA . TRP A 1 106 ? -4.667 -3.431 12.314 1.00 94.38 106 TRP A CA 1
ATOM 875 C C . TRP A 1 106 ? -4.116 -3.619 10.894 1.00 94.38 106 TRP A C 1
ATOM 877 O O . TRP A 1 106 ? -4.104 -4.736 10.386 1.00 94.38 106 TRP A O 1
ATOM 887 N N . ILE A 1 107 ? -3.615 -2.549 10.257 1.00 95.62 107 ILE A N 1
ATOM 888 C CA . ILE A 1 107 ? -2.983 -2.666 8.933 1.00 95.62 107 ILE A CA 1
ATOM 889 C C . ILE A 1 107 ? -1.728 -3.543 9.021 1.00 95.62 107 ILE A C 1
ATOM 891 O O . ILE A 1 107 ? -1.513 -4.369 8.141 1.00 95.62 107 ILE A O 1
ATOM 895 N N . LYS A 1 108 ? -0.907 -3.390 10.067 1.00 95.81 108 LYS A N 1
ATOM 896 C CA . LYS A 1 108 ? 0.28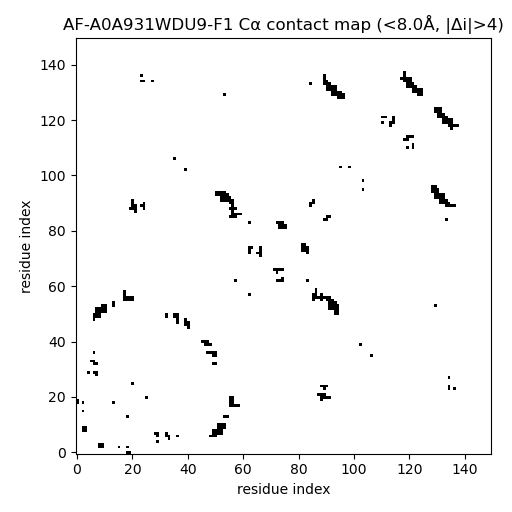8 -4.225 10.260 1.00 95.81 108 LYS A CA 1
ATOM 897 C C . LYS A 1 108 ? -0.068 -5.696 10.380 1.00 95.81 108 LYS A C 1
ATOM 899 O O . LYS A 1 108 ? 0.538 -6.492 9.676 1.00 95.81 108 LYS A O 1
ATOM 904 N N . ASP A 1 109 ? -1.048 -6.025 11.211 1.00 96.62 109 ASP A N 1
ATOM 905 C CA . ASP A 1 109 ? -1.480 -7.404 11.427 1.00 96.62 109 ASP A CA 1
ATOM 906 C C . ASP A 1 109 ? -2.028 -7.997 10.120 1.00 96.62 109 ASP A C 1
ATOM 908 O O . ASP A 1 109 ? -1.603 -9.066 9.694 1.00 96.62 109 ASP A O 1
ATOM 912 N N . TYR A 1 110 ? -2.869 -7.242 9.400 1.00 96.88 110 TYR A N 1
ATOM 913 C CA . TYR A 1 110 ? -3.388 -7.642 8.089 1.00 96.88 110 TYR A CA 1
ATOM 914 C C . TYR A 1 110 ? -2.264 -7.934 7.078 1.00 96.88 110 TYR A C 1
ATOM 916 O O . TYR A 1 110 ? -2.284 -8.948 6.382 1.00 96.88 110 TYR A O 1
ATOM 924 N N . LEU A 1 111 ? -1.271 -7.044 6.974 1.00 96.75 111 LEU A N 1
ATOM 925 C CA . LEU A 1 111 ? -0.147 -7.222 6.051 1.00 96.75 1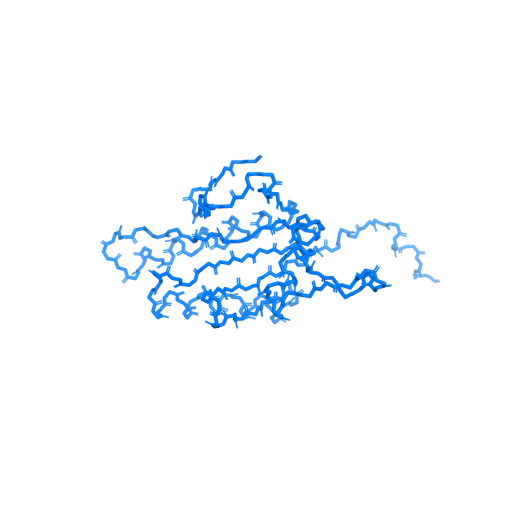11 LEU A CA 1
ATOM 926 C C . LEU A 1 111 ? 0.795 -8.345 6.499 1.00 96.75 111 LEU A C 1
ATOM 928 O O . LEU A 1 111 ? 1.364 -9.027 5.650 1.00 96.75 111 LEU A O 1
ATOM 932 N N . PHE A 1 112 ? 0.961 -8.546 7.805 1.00 96.25 112 PHE A N 1
ATOM 933 C CA . PHE A 1 112 ? 1.817 -9.587 8.365 1.00 96.25 112 PHE A CA 1
ATOM 934 C C . PHE A 1 112 ? 1.318 -10.985 7.990 1.00 96.25 112 PHE A C 1
ATOM 936 O O . PHE A 1 112 ? 2.103 -11.788 7.488 1.00 96.25 112 PHE A O 1
ATOM 943 N N . GLU A 1 113 ? 0.016 -11.244 8.126 1.00 96.00 113 GLU A N 1
ATOM 944 C CA . GLU A 1 113 ? -0.586 -12.524 7.727 1.00 96.00 113 GLU A CA 1
ATOM 945 C C . GLU A 1 113 ? -0.358 -12.821 6.237 1.00 96.00 113 GLU A C 1
ATOM 947 O O . GLU A 1 113 ? 0.107 -13.896 5.858 1.00 96.00 113 GLU A O 1
ATOM 952 N N . LEU A 1 114 ? -0.599 -11.837 5.367 1.00 95.31 114 LEU A N 1
ATOM 953 C CA . LEU A 1 114 ? -0.424 -12.007 3.920 1.00 95.31 114 LEU A CA 1
ATOM 954 C C . LEU A 1 114 ? 1.046 -12.130 3.508 1.00 95.31 114 LEU A C 1
ATOM 956 O O . LEU A 1 114 ? 1.358 -12.797 2.518 1.00 95.31 114 LEU A O 1
ATOM 960 N N . GLN A 1 115 ? 1.951 -11.504 4.258 1.00 94.88 115 GLN A N 1
ATOM 961 C CA . GLN A 1 115 ? 3.382 -11.672 4.058 1.00 94.88 115 GLN A CA 1
ATOM 962 C C . GLN A 1 115 ? 3.847 -13.077 4.465 1.00 94.88 115 GLN A C 1
ATOM 964 O O . GLN A 1 115 ? 4.642 -13.670 3.738 1.00 94.88 115 GLN A O 1
ATOM 969 N N . ASN A 1 116 ? 3.324 -13.643 5.559 1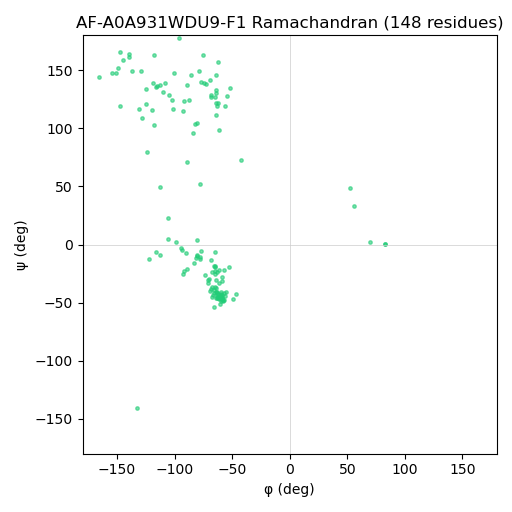.00 94.81 116 ASN A N 1
ATOM 970 C CA . ASN A 1 116 ? 3.619 -15.024 5.971 1.00 94.81 116 ASN A CA 1
ATOM 971 C C . ASN A 1 116 ? 3.123 -16.055 4.948 1.00 94.81 116 ASN A C 1
ATOM 973 O O . ASN A 1 116 ? 3.749 -17.096 4.769 1.00 94.81 116 ASN A O 1
ATOM 977 N N . LEU A 1 117 ? 2.039 -15.741 4.235 1.00 93.62 117 LEU A N 1
ATOM 978 C CA . LEU A 1 117 ? 1.525 -16.543 3.121 1.00 93.62 117 LEU A CA 1
ATOM 979 C C . LEU A 1 117 ? 2.271 -16.318 1.796 1.00 93.62 117 LEU A C 1
ATOM 981 O O . LEU A 1 117 ? 1.869 -16.874 0.776 1.00 93.62 117 LEU A O 1
ATOM 985 N N . LEU A 1 118 ? 3.332 -15.503 1.784 1.00 92.88 118 LEU A N 1
ATOM 986 C CA . LEU A 1 118 ? 4.112 -15.170 0.587 1.00 92.88 118 LEU A CA 1
ATOM 987 C C . LEU A 1 118 ? 3.259 -14.579 -0.550 1.00 92.88 118 LEU A C 1
ATOM 989 O O . LEU A 1 118 ? 3.554 -14.783 -1.724 1.00 92.88 118 LEU A O 1
ATOM 993 N N . LEU A 1 119 ? 2.203 -13.831 -0.212 1.00 93.56 119 LEU A N 1
ATOM 994 C CA . LEU A 1 119 ? 1.342 -13.148 -1.189 1.00 93.56 119 LEU A CA 1
ATOM 995 C C . LEU A 1 119 ? 1.796 -11.710 -1.452 1.00 93.56 119 LEU A C 1
ATOM 997 O O . LEU A 1 119 ? 1.539 -11.145 -2.518 1.00 93.56 119 LEU A O 1
ATOM 1001 N N . ILE A 1 120 ? 2.477 -11.111 -0.476 1.00 95.81 120 ILE A N 1
ATOM 1002 C CA . ILE A 1 120 ? 2.999 -9.750 -0.554 1.00 95.81 120 ILE A CA 1
ATOM 1003 C C . ILE A 1 120 ? 4.393 -9.653 0.061 1.00 95.81 120 ILE A C 1
ATOM 1005 O O . ILE A 1 120 ? 4.805 -10.483 0.869 1.00 95.81 120 ILE A O 1
ATOM 1009 N N . HIS A 1 121 ? 5.077 -8.561 -0.258 1.00 95.19 121 HIS A N 1
ATOM 1010 C CA . HIS A 1 121 ? 6.187 -8.039 0.523 1.00 95.19 121 HIS A CA 1
ATOM 1011 C C . HIS A 1 121 ? 5.844 -6.622 0.987 1.00 95.19 121 HIS A C 1
ATOM 1013 O O . HIS A 1 121 ? 5.688 -5.714 0.168 1.00 95.19 121 HIS A O 1
ATOM 1019 N N . ALA A 1 122 ? 5.723 -6.430 2.296 1.00 95.12 122 ALA A N 1
ATOM 1020 C CA . ALA A 1 122 ? 5.390 -5.170 2.935 1.00 95.12 122 ALA A CA 1
ATOM 1021 C C . ALA A 1 122 ? 6.549 -4.677 3.811 1.00 95.12 122 ALA A C 1
ATOM 1023 O O . ALA A 1 122 ? 7.141 -5.423 4.592 1.00 95.12 122 ALA A O 1
ATOM 1024 N N . ARG A 1 123 ? 6.857 -3.383 3.717 1.00 91.81 123 ARG A N 1
ATOM 1025 C CA . ARG A 1 123 ? 7.806 -2.702 4.602 1.00 91.81 123 ARG A CA 1
ATOM 1026 C C . ARG A 1 123 ? 7.147 -1.495 5.244 1.00 91.81 123 ARG A C 1
ATOM 1028 O O . ARG A 1 123 ? 6.497 -0.699 4.570 1.00 91.81 123 ARG A O 1
ATOM 1035 N N . ASP A 1 124 ? 7.340 -1.357 6.550 1.00 89.00 124 ASP A N 1
ATOM 1036 C CA . ASP A 1 124 ? 6.990 -0.138 7.270 1.00 89.00 124 ASP A CA 1
ATOM 1037 C C . ASP A 1 124 ? 8.103 0.893 7.064 1.00 89.00 124 ASP A C 1
ATOM 1039 O O . ASP A 1 124 ? 9.201 0.779 7.614 1.00 89.00 124 ASP A O 1
ATOM 1043 N N . GLU A 1 125 ? 7.840 1.888 6.224 1.00 84.75 125 GLU A N 1
ATOM 1044 C CA . GLU A 1 125 ? 8.754 2.996 5.997 1.00 84.75 125 GLU A CA 1
ATOM 1045 C C . GLU A 1 125 ? 8.461 4.107 7.007 1.00 84.75 125 GLU A C 1
ATOM 1047 O O . GLU A 1 125 ? 7.955 5.178 6.660 1.00 84.75 125 GLU A O 1
ATOM 1052 N N . PHE A 1 126 ? 8.803 3.853 8.276 1.00 71.81 126 PHE A N 1
ATOM 1053 C CA . PHE A 1 126 ? 8.554 4.760 9.405 1.00 71.81 126 PHE A CA 1
ATOM 1054 C C . PHE A 1 126 ? 8.948 6.217 9.107 1.00 71.81 126 PHE A C 1
ATOM 1056 O O . PHE A 1 126 ? 8.186 7.140 9.387 1.00 71.81 126 PHE A O 1
ATOM 1063 N N . HIS A 1 127 ? 10.104 6.427 8.467 1.00 71.94 127 HIS A N 1
ATOM 1064 C CA . HIS A 1 127 ? 10.602 7.753 8.081 1.00 71.94 127 HIS A CA 1
ATOM 1065 C C . HIS A 1 127 ? 9.676 8.485 7.093 1.00 71.94 127 HIS A C 1
ATOM 1067 O O . HIS A 1 127 ? 9.538 9.707 7.154 1.00 71.94 127 HIS A O 1
ATOM 1073 N N . ASN A 1 128 ? 9.003 7.747 6.209 1.00 75.69 128 ASN A N 1
ATOM 1074 C CA . ASN A 1 128 ? 8.105 8.288 5.190 1.00 75.69 128 ASN A CA 1
ATOM 1075 C C . ASN A 1 128 ? 6.640 8.340 5.655 1.00 75.69 128 ASN A C 1
ATOM 1077 O O . ASN A 1 128 ? 5.800 8.931 4.973 1.00 75.69 128 ASN A O 1
ATOM 1081 N N . ASN A 1 129 ? 6.332 7.809 6.847 1.00 88.50 129 ASN A N 1
ATOM 1082 C CA . ASN A 1 129 ? 4.967 7.621 7.345 1.00 88.50 129 ASN A CA 1
ATOM 1083 C C . ASN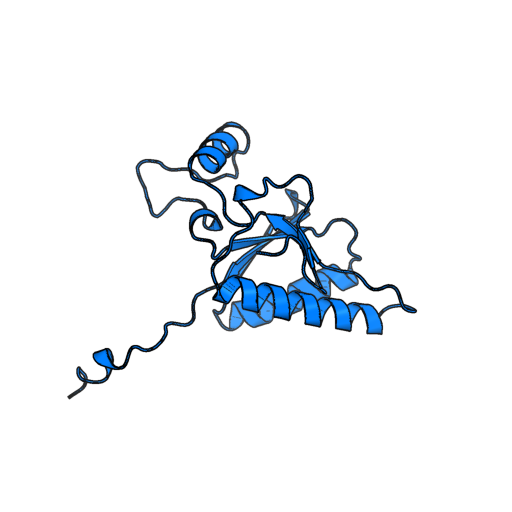 A 1 129 ? 4.097 6.869 6.324 1.00 88.50 129 ASN A C 1
ATOM 1085 O O . ASN A 1 129 ? 2.995 7.318 5.969 1.00 88.50 129 ASN A O 1
ATOM 1089 N N . SER A 1 130 ? 4.622 5.755 5.813 1.00 93.25 130 SER A N 1
ATOM 1090 C CA . SER A 1 130 ? 3.938 4.933 4.822 1.00 93.25 130 SER A CA 1
ATOM 1091 C C . SER A 1 130 ? 4.283 3.453 4.929 1.00 93.25 130 SER A C 1
ATOM 1093 O O . SER A 1 130 ? 5.389 3.084 5.307 1.00 93.25 130 SER A O 1
ATOM 1095 N N . PHE A 1 131 ? 3.340 2.612 4.519 1.00 95.94 131 PHE A N 1
ATOM 1096 C CA . PHE A 1 131 ? 3.601 1.214 4.201 1.00 95.94 131 PHE A CA 1
ATOM 1097 C C . PHE A 1 131 ? 3.919 1.091 2.716 1.00 95.94 131 PHE A C 1
ATOM 1099 O O . PHE A 1 131 ? 3.097 1.500 1.898 1.00 95.94 131 PHE A O 1
ATOM 1106 N N . HIS A 1 132 ? 5.079 0.523 2.390 1.00 95.75 132 HIS A N 1
ATOM 1107 C CA . HIS A 1 132 ? 5.486 0.154 1.033 1.00 95.75 132 HIS A CA 1
ATOM 1108 C C . HIS A 1 132 ? 5.091 -1.300 0.787 1.00 95.75 132 HIS A C 1
ATOM 1110 O O . HIS A 1 132 ? 5.618 -2.190 1.457 1.00 95.75 132 HIS A O 1
ATOM 1116 N N . ILE A 1 133 ? 4.166 -1.555 -0.139 1.00 96.62 133 ILE A N 1
ATOM 1117 C CA . ILE A 1 133 ? 3.563 -2.882 -0.335 1.00 96.62 133 ILE A CA 1
ATOM 1118 C C . ILE A 1 133 ? 3.733 -3.310 -1.788 1.00 96.62 133 ILE A C 1
ATOM 1120 O O . ILE A 1 133 ? 3.237 -2.649 -2.699 1.00 96.62 133 ILE A O 1
ATOM 1124 N N . MET A 1 134 ? 4.401 -4.439 -2.004 1.00 96.25 134 MET A N 1
ATOM 1125 C CA . MET A 1 134 ? 4.486 -5.131 -3.287 1.00 96.25 134 MET A CA 1
ATOM 1126 C C . MET A 1 134 ? 3.591 -6.369 -3.255 1.00 96.25 134 MET A C 1
ATOM 1128 O O . MET A 1 134 ? 3.707 -7.183 -2.344 1.00 96.25 134 MET A O 1
ATOM 1132 N N . VAL A 1 135 ? 2.719 -6.518 -4.250 1.00 95.75 135 VAL A N 1
ATOM 1133 C CA . VAL A 1 135 ? 1.794 -7.653 -4.370 1.00 95.75 135 VAL A CA 1
ATOM 1134 C C . VAL A 1 135 ? 2.322 -8.624 -5.414 1.00 95.75 135 VAL A C 1
ATOM 1136 O O . VAL A 1 135 ? 2.559 -8.236 -6.562 1.00 95.75 135 VAL A O 1
ATOM 1139 N N . PHE A 1 136 ? 2.493 -9.886 -5.037 1.00 93.31 136 PHE A N 1
ATOM 1140 C CA . PHE A 1 136 ? 2.931 -10.905 -5.978 1.00 93.31 136 PHE A CA 1
ATOM 1141 C C . PHE A 1 136 ? 1.770 -11.337 -6.872 1.00 93.31 136 PHE A C 1
ATOM 1143 O O . PHE A 1 136 ? 0.627 -11.462 -6.429 1.00 93.31 136 PHE A O 1
ATOM 1150 N N . SER A 1 137 ? 2.052 -11.537 -8.160 1.00 86.44 137 SER A N 1
ATOM 1151 C CA . SER A 1 137 ? 1.096 -12.208 -9.032 1.00 86.44 137 SER A CA 1
ATOM 1152 C C . SER A 1 137 ? 1.018 -13.663 -8.599 1.00 86.44 137 SER A C 1
ATOM 1154 O O . SER A 1 137 ? 2.049 -14.332 -8.529 1.00 86.44 137 SER A O 1
ATOM 1156 N N . ILE A 1 138 ? -0.188 -14.169 -8.373 1.00 70.12 138 ILE A N 1
ATOM 1157 C CA . ILE A 1 138 ? -0.380 -15.615 -8.332 1.00 70.12 138 ILE A CA 1
ATOM 1158 C C . ILE A 1 138 ? -0.055 -16.104 -9.749 1.00 70.12 138 ILE A C 1
ATOM 1160 O O . ILE A 1 138 ? -0.664 -15.584 -10.694 1.00 70.12 138 ILE A O 1
ATOM 1164 N N . PRO A 1 139 ? 0.919 -17.011 -9.941 1.00 57.44 139 PRO A N 1
ATOM 1165 C CA . PRO A 1 139 ? 1.141 -17.590 -11.252 1.00 57.44 139 PRO A CA 1
ATOM 1166 C C . PRO A 1 139 ? -0.179 -18.219 -11.692 1.00 57.44 139 PRO A C 1
ATOM 1168 O O . PRO A 1 139 ? -0.734 -19.083 -11.014 1.00 57.44 139 PRO A O 1
ATOM 1171 N N . THR A 1 140 ? -0.720 -17.736 -12.807 1.00 50.28 140 THR A N 1
ATOM 1172 C CA . THR A 1 140 ? -1.718 -18.517 -13.522 1.00 50.28 140 THR A CA 1
ATOM 1173 C C . THR A 1 140 ? -0.960 -19.747 -13.978 1.00 50.28 140 THR A C 1
ATOM 1175 O O . THR A 1 140 ? -0.016 -19.630 -14.754 1.00 50.28 140 THR A O 1
ATOM 1178 N N . VAL A 1 141 ? -1.285 -20.909 -13.412 1.00 49.16 141 VAL A N 1
ATOM 1179 C CA . VAL A 1 141 ? -0.799 -22.170 -13.962 1.00 49.16 141 VAL A CA 1
ATOM 1180 C C . VAL A 1 141 ? -1.373 -22.222 -15.372 1.00 49.16 141 VAL A C 1
ATOM 1182 O O . VAL A 1 141 ? -2.562 -22.475 -15.561 1.00 49.16 141 VAL A O 1
ATOM 1185 N N . THR A 1 142 ? -0.566 -21.860 -16.362 1.00 46.28 142 THR A N 1
ATOM 1186 C CA . THR A 1 142 ? -0.839 -22.239 -17.738 1.00 46.28 142 THR A CA 1
ATOM 1187 C C . THR A 1 142 ? -0.752 -23.764 -17.773 1.00 46.28 142 THR A C 1
ATOM 1189 O O . THR A 1 142 ? 0.220 -24.302 -17.236 1.00 46.28 142 TH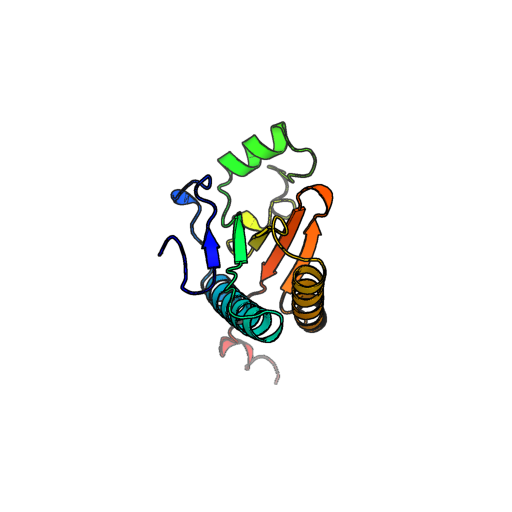R A O 1
ATOM 1192 N N . PRO A 1 143 ? -1.744 -24.471 -18.343 1.00 53.25 143 PRO A N 1
ATOM 1193 C CA . PRO A 1 143 ? -1.754 -25.936 -18.394 1.00 53.25 143 PRO A CA 1
ATOM 1194 C C . PRO A 1 143 ? -0.478 -26.569 -18.975 1.00 53.25 143 PRO A C 1
ATOM 1196 O O . PRO A 1 143 ? -0.197 -27.725 -18.688 1.00 53.25 143 PRO A O 1
ATOM 1199 N N . ASP A 1 144 ? 0.325 -25.808 -19.718 1.00 53.72 144 ASP A N 1
ATOM 1200 C CA . ASP A 1 144 ? 1.481 -26.285 -20.486 1.00 53.72 144 ASP A CA 1
ATOM 1201 C C . ASP A 1 144 ? 2.656 -26.856 -19.663 1.00 53.72 144 ASP A C 1
ATOM 1203 O O . ASP A 1 144 ? 3.586 -27.397 -20.248 1.00 53.72 144 ASP A O 1
ATOM 1207 N N . PHE A 1 145 ? 2.641 -26.777 -18.325 1.00 48.25 145 PHE A N 1
ATOM 1208 C CA . PHE A 1 145 ? 3.665 -27.409 -17.467 1.00 48.25 145 PHE A CA 1
ATOM 1209 C C . PHE A 1 145 ? 3.181 -28.672 -16.738 1.00 48.25 145 PHE A C 1
ATOM 1211 O O . PHE A 1 145 ? 3.915 -29.224 -15.920 1.00 48.25 145 PHE A O 1
ATOM 1218 N N . ALA A 1 146 ? 1.959 -29.143 -17.008 1.00 49.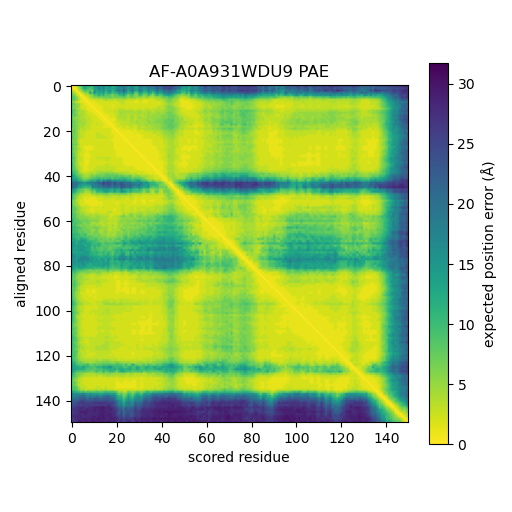28 146 ALA A N 1
ATOM 1219 C CA . ALA A 1 146 ? 1.466 -30.401 -16.446 1.00 49.28 146 ALA A CA 1
ATOM 1220 C C . ALA A 1 146 ? 2.028 -31.652 -17.157 1.00 49.28 146 ALA A C 1
ATOM 1222 O O . ALA A 1 146 ? 1.915 -32.745 -16.607 1.00 49.28 146 ALA A O 1
ATOM 1223 N N . ASP A 1 147 ? 2.673 -31.497 -18.320 1.00 48.38 147 ASP A N 1
ATOM 1224 C CA . ASP A 1 147 ? 3.094 -32.620 -19.173 1.00 48.38 147 ASP A CA 1
ATOM 1225 C C . ASP A 1 147 ? 4.577 -33.035 -19.027 1.00 48.38 147 ASP A C 1
ATOM 1227 O O . ASP A 1 147 ? 5.013 -33.966 -19.696 1.00 48.38 147 ASP A O 1
ATOM 1231 N N . GLU A 1 148 ? 5.365 -32.416 -18.137 1.00 48.72 148 GLU A N 1
ATOM 1232 C CA . GLU A 1 148 ? 6.793 -32.764 -17.938 1.00 48.72 148 GLU A CA 1
ATOM 1233 C C . GLU A 1 148 ? 7.093 -33.552 -16.647 1.00 48.72 148 GLU A C 1
ATOM 1235 O O . GLU A 1 148 ? 8.229 -33.588 -16.172 1.00 48.72 148 GLU A O 1
ATOM 1240 N N . ILE A 1 149 ? 6.098 -34.238 -16.077 1.00 50.28 149 ILE A N 1
ATOM 1241 C CA . ILE A 1 149 ? 6.345 -35.275 -15.062 1.00 50.28 149 ILE A CA 1
ATOM 1242 C C . ILE A 1 149 ? 5.710 -36.590 -15.524 1.00 50.28 149 ILE A C 1
ATOM 1244 O O . ILE A 1 149 ? 4.633 -36.975 -15.068 1.00 50.28 149 ILE A O 1
ATOM 1248 N N . GLN A 1 150 ? 6.407 -37.277 -16.431 1.00 39.66 150 GLN A N 1
ATOM 1249 C CA . GLN A 1 150 ? 6.285 -38.718 -16.668 1.00 39.66 150 GLN A CA 1
ATOM 1250 C C . GLN A 1 150 ? 7.668 -39.350 -16.791 1.00 39.66 150 GLN A C 1
ATOM 1252 O O . GLN A 1 150 ? 8.520 -38.774 -17.502 1.00 39.66 150 GLN A O 1
#

pLDDT: mean 83.32, std 14.61, range [39.66, 96.88]

Solvent-accessible surface area (backbone atoms only — not comparable to full-atom values): 8655 Å² total; per-residue (Å²): 119,79,74,51,58,98,27,31,37,51,47,85,88,57,63,74,91,30,67,47,56,35,73,68,35,49,54,48,52,53,50,56,17,45,54,50,25,56,52,37,47,77,75,42,98,74,62,77,49,59,50,40,33,73,45,40,26,44,52,70,71,57,43,54,58,44,32,76,79,32,91,86,42,53,66,41,96,88,38,84,89,48,49,51,60,25,63,72,15,33,18,37,26,38,50,49,76,93,56,52,72,68,57,50,50,51,52,49,54,58,50,48,57,40,35,76,70,68,44,34,51,75,43,81,37,72,94,74,40,26,41,43,35,35,45,59,76,76,79,76,80,64,75,86,70,72,78,81,79,126

Mean predicted aligned error: 7.86 Å

Radius of gyration: 17.13 Å; Cα contacts (8 Å, |Δi|>4): 201; chains: 1; bounding box: 43×54×37 Å

Sequence (150 aa):
MPISGQYYFIDRSLDRRTHFVSPWTLIFINQLGKDFYEQTQKNKKGLKKKIKITSLVRHRKYQKALAKRNPNAIWDESNPYRQSSHLTGATFDISTKGLTRSEICWIKDYLFELQNLLLIHARDEFHNNSFHIMVFSIPTVTPDFADEIQ